Protein AF-A0A1Y9SF98-F1 (afdb_monomer_lite)

Sequence (72 aa):
FLEESELPLSRLVYDIYEKLKVAALVEPVTCASVKSSVLSVGQRMAYGVPNSEADVLEDHSESCFWCWETRE

Organism: NCBI:txid1177745

Secondary structure (DSSP, 8-state):
--TT--S-HHHHHHHHHHHHHHS--SS---HHHHHHHHHHHEEEEEEE---TTS-TTT---TTEEEEEEE--

Structure (mmCIF, N/CA/C/O backbone):
data_AF-A0A1Y9SF98-F1
#
_entry.id   AF-A0A1Y9SF98-F1
#
loop_
_atom_site.group_PDB
_atom_site.id
_atom_site.type_symbol
_atom_site.label_atom_id
_atom_site.label_alt_id
_atom_site.label_comp_id
_atom_site.label_asym_id
_atom_site.label_entity_id
_atom_site.label_seq_id
_atom_site.pdbx_PDB_ins_code
_atom_site.Cartn_x
_atom_site.Cartn_y
_atom_site.Cartn_z
_atom_site.occupancy
_atom_site.B_iso_or_equiv
_atom_site.auth_seq_id
_atom_site.auth_comp_id
_atom_site.auth_asym_id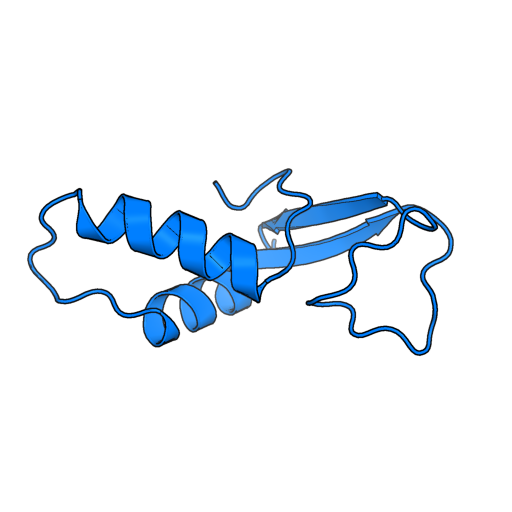
_atom_site.auth_atom_id
_atom_site.pdbx_PDB_model_num
ATOM 1 N N . PHE A 1 1 ? 3.069 5.458 8.183 1.00 74.50 1 PHE A N 1
ATOM 2 C CA . PHE A 1 1 ? 2.803 4.007 8.018 1.00 74.50 1 PHE A CA 1
ATOM 3 C C . PHE A 1 1 ? 2.345 3.711 6.605 1.00 74.50 1 PHE A C 1
ATOM 5 O O . PHE A 1 1 ? 2.873 2.776 6.029 1.00 74.50 1 PHE A O 1
ATOM 12 N N . LEU A 1 2 ? 1.374 4.483 6.096 1.00 90.94 2 LEU A N 1
ATOM 13 C CA . LEU A 1 2 ? 0.933 4.448 4.704 1.00 90.94 2 LEU A CA 1
ATOM 14 C C . LEU A 1 2 ? 1.903 5.214 3.793 1.00 90.94 2 LEU A C 1
ATOM 16 O O . LEU A 1 2 ? 2.518 4.593 2.943 1.00 90.94 2 LEU A O 1
ATOM 20 N N . GLU A 1 3 ? 2.052 6.527 4.008 1.00 92.88 3 GLU A N 1
ATOM 21 C CA . GLU A 1 3 ? 2.882 7.389 3.153 1.00 92.88 3 GLU A CA 1
ATOM 22 C C . GLU A 1 3 ? 4.315 6.879 3.021 1.00 92.88 3 GLU A C 1
ATOM 24 O O . GLU A 1 3 ? 4.888 6.384 3.998 1.00 92.88 3 GLU A O 1
ATOM 29 N N . GLU A 1 4 ? 4.851 6.992 1.805 1.00 92.00 4 GLU A N 1
ATOM 30 C CA . GLU A 1 4 ? 6.202 6.574 1.413 1.00 92.00 4 GLU A CA 1
ATOM 31 C C . GLU A 1 4 ? 6.447 5.059 1.505 1.00 92.00 4 GLU A C 1
ATOM 33 O O . GLU A 1 4 ? 7.563 4.588 1.293 1.00 92.00 4 GLU A O 1
ATOM 38 N N . SER A 1 5 ? 5.417 4.256 1.800 1.00 95.06 5 SER A N 1
ATOM 39 C CA . SER A 1 5 ? 5.555 2.802 1.801 1.00 95.06 5 SER A CA 1
ATOM 40 C C . SER A 1 5 ? 5.613 2.264 0.373 1.00 95.06 5 SER A C 1
ATOM 42 O O . SER A 1 5 ? 4.725 2.527 -0.432 1.00 95.06 5 SER A O 1
ATOM 44 N N . GLU A 1 6 ? 6.612 1.437 0.079 1.00 95.06 6 GLU A N 1
ATOM 45 C CA . GLU A 1 6 ? 6.712 0.702 -1.192 1.00 95.06 6 GLU A CA 1
ATOM 46 C C . GLU A 1 6 ? 5.904 -0.606 -1.205 1.00 95.06 6 GLU A C 1
ATOM 48 O O . GLU A 1 6 ? 5.651 -1.202 -2.257 1.00 95.06 6 GLU A O 1
ATOM 53 N N . LEU A 1 7 ? 5.443 -1.041 -0.028 1.00 96.50 7 LEU A N 1
ATOM 54 C CA . LEU A 1 7 ? 4.887 -2.371 0.178 1.00 96.50 7 LEU A CA 1
ATOM 55 C C . LEU A 1 7 ? 3.623 -2.623 -0.669 1.00 96.50 7 LEU A C 1
ATOM 57 O O . LEU A 1 7 ? 2.786 -1.727 -0.837 1.00 96.50 7 LEU A O 1
ATOM 61 N N . PRO A 1 8 ? 3.420 -3.871 -1.130 1.00 96.50 8 PRO A N 1
ATOM 62 C CA . PRO A 1 8 ? 2.142 -4.331 -1.669 1.00 96.50 8 PRO A CA 1
ATOM 63 C C . PRO A 1 8 ? 1.004 -4.103 -0.678 1.00 96.50 8 PRO A C 1
ATOM 65 O O . PRO A 1 8 ? 1.216 -4.172 0.537 1.00 96.50 8 PRO A O 1
ATOM 68 N N . LEU A 1 9 ? -0.216 -3.902 -1.175 1.00 97.44 9 LEU A N 1
ATOM 69 C CA . LEU A 1 9 ? -1.400 -3.670 -0.350 1.00 97.44 9 LEU A CA 1
ATOM 70 C C . LEU A 1 9 ? -1.579 -4.766 0.703 1.00 97.44 9 LEU A C 1
ATOM 72 O O . LEU A 1 9 ? -1.786 -4.452 1.875 1.00 97.44 9 LEU A O 1
ATOM 76 N N . SER A 1 10 ? -1.485 -6.038 0.315 1.00 97.38 10 SER A N 1
ATOM 77 C CA . SER A 1 10 ? -1.600 -7.167 1.241 1.00 97.38 10 SER A CA 1
ATOM 78 C C . SER A 1 10 ? -0.612 -7.080 2.410 1.00 97.38 10 SER A C 1
ATOM 80 O O . SER A 1 10 ? -1.003 -7.235 3.572 1.00 97.38 10 SER A O 1
ATOM 82 N N . ARG A 1 11 ? 0.655 -6.767 2.119 1.00 97.12 11 ARG A N 1
ATOM 83 C CA . ARG A 1 11 ? 1.716 -6.650 3.122 1.00 97.12 11 ARG A CA 1
ATOM 84 C C . ARG A 1 11 ? 1.559 -5.400 3.980 1.00 97.12 11 ARG A C 1
ATOM 86 O O . ARG A 1 11 ? 1.675 -5.490 5.198 1.00 97.12 11 ARG A O 1
ATOM 93 N N . LEU A 1 12 ? 1.235 -4.266 3.370 1.00 97.19 12 LEU A N 1
ATOM 94 C CA . LEU A 1 12 ? 0.978 -3.016 4.075 1.00 97.19 12 LEU A CA 1
ATOM 95 C C . LEU A 1 12 ? -0.198 -3.153 5.054 1.00 97.19 12 LEU A C 1
ATOM 97 O O . LEU A 1 12 ? -0.096 -2.748 6.211 1.00 97.19 12 LEU A O 1
ATOM 101 N N . VAL A 1 13 ? -1.308 -3.751 4.611 1.00 96.94 13 VAL A N 1
ATOM 102 C CA . VAL A 1 13 ? -2.491 -3.999 5.450 1.00 96.94 13 VAL A CA 1
ATOM 103 C C . VAL A 1 13 ? -2.136 -4.889 6.630 1.00 96.94 13 VAL A C 1
ATOM 105 O O . VAL A 1 13 ? -2.547 -4.595 7.751 1.00 96.94 13 VAL A O 1
ATOM 108 N N . TYR A 1 14 ? -1.369 -5.953 6.394 1.00 95.88 14 TYR A N 1
ATOM 109 C CA . TYR A 1 14 ? -0.919 -6.846 7.454 1.00 95.88 14 TYR A CA 1
ATOM 110 C C . TYR A 1 14 ? -0.038 -6.114 8.477 1.00 95.88 14 TYR A C 1
ATOM 112 O O . TYR A 1 14 ? -0.307 -6.176 9.676 1.00 95.88 14 TYR A O 1
ATOM 120 N N . ASP A 1 15 ? 0.956 -5.358 8.011 1.00 95.25 15 ASP A N 1
ATOM 121 C CA . ASP A 1 15 ? 1.883 -4.628 8.877 1.00 95.25 15 ASP A CA 1
ATOM 122 C C . ASP A 1 15 ? 1.164 -3.538 9.699 1.00 95.25 15 ASP A C 1
ATOM 124 O O . ASP A 1 15 ? 1.489 -3.326 10.870 1.00 95.25 15 ASP A O 1
ATOM 128 N N . ILE A 1 16 ? 0.166 -2.854 9.126 1.00 93.69 16 ILE A N 1
ATOM 129 C CA . ILE A 1 16 ? -0.675 -1.891 9.856 1.00 93.69 16 ILE A CA 1
ATOM 130 C C . ILE A 1 16 ? -1.571 -2.617 10.864 1.00 93.69 16 ILE A C 1
ATOM 132 O O . ILE A 1 16 ? -1.664 -2.189 12.014 1.00 93.69 16 ILE A O 1
ATOM 136 N N . TYR A 1 17 ? -2.214 -3.712 10.459 1.00 93.69 17 TYR A N 1
ATOM 137 C CA . TYR A 1 17 ? -3.078 -4.504 11.332 1.00 93.69 17 TYR A CA 1
ATOM 138 C C . TYR A 1 17 ? -2.326 -5.015 12.565 1.00 93.69 17 TYR A C 1
ATOM 140 O O . TYR A 1 17 ? -2.807 -4.828 13.680 1.00 93.69 17 TYR A O 1
ATOM 148 N N . GLU A 1 18 ? -1.131 -5.583 12.397 1.00 92.75 18 GLU A N 1
ATOM 149 C CA . GLU A 1 18 ? -0.332 -6.089 13.518 1.00 92.75 18 GLU A CA 1
ATOM 150 C C . GLU A 1 18 ? 0.050 -4.967 14.493 1.00 92.75 18 GLU A C 1
ATOM 152 O O . GLU A 1 18 ? -0.021 -5.147 15.709 1.00 92.75 18 GLU A O 1
ATOM 157 N N . LYS A 1 19 ? 0.361 -3.768 13.986 1.00 90.00 19 LYS A N 1
ATOM 158 C CA . LYS A 1 19 ? 0.632 -2.596 14.835 1.00 90.00 19 LYS A CA 1
ATOM 159 C C . LYS A 1 19 ? -0.609 -2.131 15.597 1.00 90.00 19 LYS A C 1
ATOM 161 O O . LYS A 1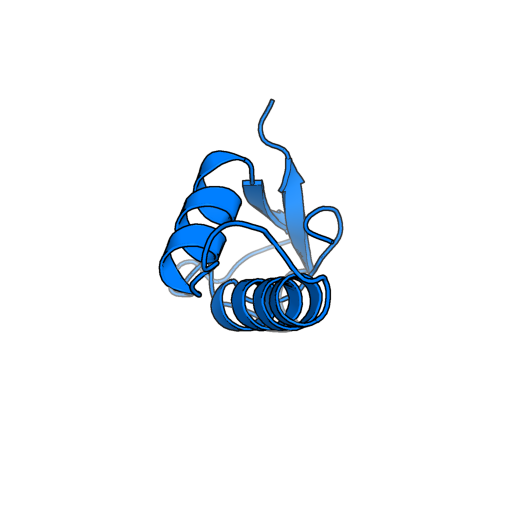 19 ? -0.510 -1.810 16.780 1.00 90.00 19 LYS A O 1
ATOM 166 N N . LEU A 1 20 ? -1.772 -2.113 14.944 1.00 87.38 20 LEU A N 1
ATOM 167 C CA . LEU A 1 20 ? -3.038 -1.704 15.561 1.00 87.38 20 LEU A CA 1
ATOM 168 C C . LEU A 1 20 ? -3.583 -2.742 16.542 1.00 87.38 20 LEU A C 1
ATOM 170 O O . LEU A 1 20 ? -4.215 -2.366 17.515 1.00 87.38 20 LEU A O 1
ATOM 174 N N . LYS A 1 21 ? -3.325 -4.033 16.329 1.00 83.44 21 LYS A N 1
ATOM 175 C CA . LYS A 1 21 ? -3.728 -5.111 17.243 1.00 83.44 21 LYS A CA 1
ATOM 176 C C . LYS A 1 21 ? -2.979 -5.052 18.577 1.00 83.44 21 LYS A C 1
ATOM 178 O O . LYS A 1 21 ? -3.538 -5.410 19.609 1.00 83.44 21 LYS A O 1
ATOM 183 N N . VAL A 1 22 ? -1.714 -4.624 18.557 1.00 75.38 22 VAL A N 1
ATOM 184 C CA . VAL A 1 22 ? -0.883 -4.473 19.766 1.00 75.38 22 VAL A CA 1
ATOM 185 C C . VAL A 1 22 ? -1.292 -3.239 20.578 1.00 75.38 22 VAL A C 1
ATOM 187 O O . VAL A 1 22 ? -1.224 -3.255 21.807 1.00 75.38 22 VAL A O 1
ATOM 190 N N . ALA A 1 23 ? -1.754 -2.181 19.912 1.00 70.19 23 ALA A N 1
ATOM 191 C CA . ALA A 1 23 ? -2.355 -1.029 20.566 1.00 70.19 23 ALA A CA 1
ATOM 192 C C . ALA A 1 23 ? -3.788 -1.395 20.982 1.00 70.19 23 ALA A C 1
ATOM 194 O O . ALA A 1 23 ? -4.660 -1.474 20.134 1.00 70.19 23 ALA A O 1
ATOM 195 N N . ALA A 1 24 ? -4.048 -1.672 22.261 1.00 60.69 24 ALA A N 1
ATOM 196 C CA . ALA A 1 24 ? -5.366 -2.094 22.747 1.00 60.69 24 ALA A CA 1
ATOM 197 C C . ALA A 1 24 ? -6.487 -1.092 22.370 1.00 60.69 24 ALA A C 1
ATOM 199 O O . ALA A 1 24 ? -6.743 -0.128 23.091 1.00 60.69 24 ALA A O 1
ATOM 200 N N . LEU A 1 25 ? -7.135 -1.305 21.222 1.00 63.94 25 LEU A N 1
ATOM 201 C CA . LEU A 1 25 ? -8.236 -0.489 20.720 1.00 63.94 25 LEU A CA 1
ATOM 202 C C . LEU A 1 25 ? -9.564 -1.009 21.278 1.00 63.94 25 LEU A C 1
ATOM 204 O O . LEU A 1 25 ? -9.777 -2.211 21.424 1.00 63.94 25 LEU A O 1
ATOM 208 N N . VAL A 1 26 ? -10.455 -0.068 21.593 1.00 60.62 26 VAL A N 1
ATOM 209 C CA . VAL A 1 26 ? -11.783 -0.306 22.189 1.00 60.62 26 VAL A CA 1
ATOM 210 C C . VAL A 1 26 ? -12.716 -1.058 21.224 1.00 60.62 26 VAL A C 1
ATOM 212 O O . VAL A 1 26 ? -13.674 -1.692 21.659 1.00 60.62 26 VAL A O 1
ATOM 215 N N . GLU A 1 27 ? -12.399 -1.049 19.925 1.00 70.31 27 GLU A N 1
ATOM 216 C CA . GLU A 1 27 ? -13.110 -1.787 18.883 1.00 70.31 27 GLU A CA 1
ATOM 217 C C . GLU A 1 27 ? -12.183 -2.793 18.180 1.00 70.31 27 GLU A C 1
ATOM 219 O O . GLU A 1 27 ? -11.012 -2.487 17.927 1.00 70.31 27 GLU A O 1
ATOM 224 N N . PRO A 1 28 ? -12.687 -3.992 17.834 1.00 77.06 28 PRO A N 1
ATOM 225 C CA . PRO A 1 28 ? -11.904 -4.995 17.128 1.00 77.06 28 PRO A CA 1
ATOM 226 C C . PRO A 1 28 ? -11.575 -4.521 15.707 1.00 77.06 28 PRO A C 1
ATOM 228 O O . PRO A 1 28 ? -12.418 -4.513 14.811 1.00 77.06 28 PRO A O 1
ATOM 231 N N . VAL A 1 29 ? -10.312 -4.160 15.490 1.00 87.50 29 VAL A N 1
ATOM 232 C CA . VAL A 1 29 ? -9.764 -3.907 14.154 1.00 87.50 29 VAL A CA 1
ATOM 233 C C . VAL A 1 29 ? -9.598 -5.238 13.421 1.00 87.50 29 VAL A C 1
ATOM 235 O O . VAL A 1 29 ? -9.145 -6.222 14.000 1.00 87.50 29 VAL A O 1
ATOM 238 N N . THR A 1 30 ? -9.942 -5.280 12.133 1.00 92.44 30 THR A N 1
ATOM 239 C CA . THR A 1 30 ? -9.756 -6.455 11.267 1.00 92.44 30 THR A CA 1
ATOM 240 C C . THR A 1 30 ? -8.902 -6.088 10.058 1.00 92.44 30 THR A C 1
ATOM 242 O O . THR A 1 30 ? -8.860 -4.928 9.650 1.00 92.44 30 THR A O 1
ATOM 245 N N . CYS A 1 31 ? -8.270 -7.068 9.407 1.00 94.38 31 CYS A N 1
ATOM 246 C CA . CYS A 1 31 ? -7.571 -6.808 8.142 1.00 94.38 31 CYS A CA 1
ATOM 247 C C . CYS A 1 31 ? -8.498 -6.185 7.081 1.00 94.38 31 CYS A C 1
ATOM 249 O O . CYS A 1 31 ? -8.054 -5.366 6.284 1.00 94.38 31 CYS A O 1
ATOM 251 N N . ALA A 1 32 ? -9.790 -6.533 7.083 1.00 95.31 32 ALA A N 1
ATOM 252 C CA . ALA A 1 32 ? -10.768 -5.979 6.148 1.00 95.31 32 ALA A CA 1
ATOM 253 C C . ALA A 1 32 ? -11.054 -4.491 6.408 1.00 95.31 32 ALA A C 1
ATOM 255 O O . ALA A 1 32 ? -11.120 -3.706 5.457 1.00 95.31 32 ALA A O 1
ATOM 256 N N . SER A 1 33 ? -11.182 -4.086 7.677 1.00 94.19 33 SER A N 1
ATOM 257 C CA . SER A 1 33 ? -11.359 -2.673 8.026 1.00 94.19 33 SER A CA 1
ATOM 258 C C . SER A 1 33 ? -10.094 -1.869 7.727 1.00 94.19 33 SER A C 1
ATOM 260 O O . SER A 1 33 ? -10.191 -0.797 7.140 1.00 94.19 33 SER A O 1
ATOM 262 N N . VAL A 1 34 ? -8.904 -2.417 8.008 1.00 95.00 34 VAL A N 1
ATOM 263 C CA . VAL A 1 34 ? -7.621 -1.788 7.645 1.00 95.00 34 VAL A CA 1
ATOM 264 C C . VAL A 1 34 ? -7.490 -1.627 6.132 1.00 95.00 34 VAL A C 1
ATOM 266 O O . VAL A 1 34 ? -7.184 -0.533 5.668 1.00 95.00 34 VAL A O 1
ATOM 269 N N . LYS A 1 35 ? -7.779 -2.677 5.351 1.00 96.75 35 LYS A N 1
ATOM 270 C CA . LYS A 1 35 ? -7.764 -2.619 3.881 1.00 96.75 35 LYS A CA 1
ATOM 271 C C . LYS A 1 35 ? -8.706 -1.542 3.352 1.00 96.75 35 LYS A C 1
ATOM 273 O O . LYS A 1 35 ? -8.313 -0.773 2.480 1.00 96.75 35 LYS A O 1
ATOM 278 N N . SER A 1 36 ? -9.923 -1.473 3.890 1.00 95.94 36 SER A N 1
ATOM 279 C CA . SER A 1 36 ? -10.906 -0.460 3.494 1.00 95.94 36 SER A CA 1
ATOM 280 C C . SER A 1 36 ? -10.401 0.952 3.792 1.00 95.94 36 SER A C 1
ATOM 282 O O . SER A 1 36 ? -10.480 1.813 2.922 1.00 95.94 36 SER A O 1
ATOM 284 N N . SER A 1 37 ? -9.807 1.181 4.968 1.00 94.88 37 SER A N 1
ATOM 285 C CA . SER A 1 37 ? -9.211 2.473 5.319 1.00 94.88 37 SER A CA 1
ATOM 286 C C . SER A 1 37 ? -8.048 2.839 4.399 1.00 94.88 37 SER A C 1
ATOM 288 O O . SER A 1 37 ? -8.056 3.933 3.845 1.00 94.88 37 SER A O 1
ATOM 290 N N . VAL A 1 38 ? -7.095 1.926 4.169 1.00 96.00 38 VAL A N 1
ATOM 291 C CA . VAL A 1 38 ? -5.951 2.145 3.261 1.00 96.00 38 VAL A CA 1
ATOM 292 C C . VAL A 1 38 ? -6.426 2.541 1.864 1.00 96.00 38 VAL A C 1
ATOM 294 O O . VAL A 1 38 ? -5.954 3.531 1.320 1.00 96.00 38 VAL A O 1
ATOM 297 N N . LEU A 1 39 ? -7.410 1.828 1.308 1.00 96.19 39 LEU A N 1
ATOM 298 C CA . LEU A 1 39 ? -7.970 2.134 -0.014 1.00 96.19 39 LEU A CA 1
ATOM 299 C C . LEU A 1 39 ? -8.865 3.380 -0.037 1.00 96.19 39 LEU A C 1
ATOM 301 O O . LEU A 1 39 ? -9.152 3.903 -1.114 1.00 96.19 39 LEU A O 1
ATOM 305 N N . SER A 1 40 ? -9.351 3.834 1.119 1.00 95.81 40 SER A N 1
ATOM 306 C CA . SER A 1 40 ? -10.160 5.047 1.235 1.00 95.81 40 SER A CA 1
ATOM 307 C C . SER A 1 40 ? -9.285 6.294 1.275 1.00 95.81 40 SER A C 1
ATOM 309 O O . SER A 1 40 ? -9.593 7.253 0.573 1.00 95.81 40 SER A O 1
ATOM 311 N N . VAL A 1 41 ? -8.222 6.284 2.086 1.00 95.38 41 VAL A N 1
ATOM 312 C CA . VAL A 1 41 ? -7.367 7.461 2.324 1.00 95.38 41 VAL A CA 1
ATOM 313 C C . VAL A 1 41 ? -6.108 7.485 1.464 1.00 95.38 41 VAL A C 1
ATOM 315 O O . VAL A 1 41 ? -5.452 8.517 1.393 1.00 95.38 41 VAL A O 1
ATOM 318 N N . GLY A 1 42 ? -5.749 6.357 0.852 1.00 95.75 42 GLY A N 1
ATOM 319 C CA . GLY A 1 42 ? -4.493 6.180 0.145 1.00 95.75 42 GLY A CA 1
ATOM 320 C C . GLY A 1 42 ? -4.657 5.865 -1.332 1.00 95.75 42 GLY A C 1
ATOM 321 O O . GLY A 1 42 ? -5.677 5.336 -1.785 1.00 95.75 42 GLY A O 1
ATOM 322 N N . GLN A 1 43 ? -3.602 6.150 -2.078 1.00 95.69 43 GLN A N 1
ATOM 323 C CA . GLN A 1 43 ? -3.401 5.696 -3.445 1.00 95.69 43 GLN A CA 1
ATOM 324 C C . GLN A 1 43 ? -1.987 5.147 -3.602 1.00 95.69 43 GLN A C 1
ATOM 326 O O . GLN A 1 43 ? -1.077 5.548 -2.879 1.00 95.69 43 GLN A O 1
ATOM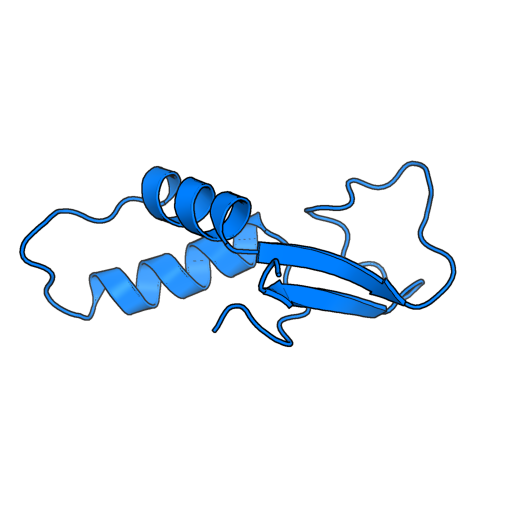 331 N N . ARG A 1 44 ? -1.812 4.220 -4.543 1.00 94.62 44 ARG A N 1
ATOM 332 C CA . ARG A 1 44 ? -0.507 3.648 -4.859 1.00 94.62 44 ARG A CA 1
ATOM 333 C C . ARG A 1 44 ? -0.035 4.200 -6.195 1.00 94.62 44 ARG A C 1
ATOM 335 O O . ARG A 1 44 ? -0.722 4.041 -7.203 1.00 94.62 44 ARG A O 1
ATOM 342 N N . MET A 1 45 ? 1.114 4.854 -6.176 1.00 93.25 45 MET A N 1
ATOM 343 C CA . MET A 1 45 ? 1.716 5.539 -7.309 1.00 93.25 45 MET A CA 1
ATOM 344 C C . MET A 1 45 ? 2.915 4.751 -7.820 1.00 93.25 45 MET A C 1
ATOM 346 O O . MET A 1 45 ? 3.699 4.215 -7.035 1.00 93.25 45 MET A O 1
ATOM 350 N N . ALA A 1 46 ? 3.044 4.692 -9.144 1.00 92.88 46 ALA A N 1
ATOM 351 C CA . ALA A 1 46 ? 4.203 4.128 -9.819 1.00 92.88 46 ALA A CA 1
ATOM 352 C C . ALA A 1 46 ? 5.063 5.259 -10.382 1.00 92.88 46 ALA A C 1
ATOM 354 O O . ALA A 1 46 ? 4.574 6.115 -11.122 1.00 92.88 46 ALA A O 1
ATOM 355 N N . TYR A 1 47 ? 6.357 5.210 -10.098 1.00 90.06 47 TYR A N 1
ATOM 356 C CA . TYR A 1 47 ? 7.365 6.088 -10.669 1.00 90.06 47 TYR A CA 1
ATOM 357 C C . TYR A 1 47 ? 8.254 5.264 -11.605 1.00 90.06 47 TYR A C 1
ATOM 359 O O . TYR A 1 47 ? 8.996 4.381 -11.169 1.00 90.06 47 TYR A O 1
ATOM 367 N N . GLY A 1 48 ? 8.152 5.527 -12.910 1.00 87.25 48 GLY A N 1
ATOM 368 C CA . GLY A 1 48 ? 8.831 4.763 -13.960 1.00 87.25 48 GLY A CA 1
ATOM 369 C C . GLY A 1 48 ? 7.851 4.208 -14.992 1.00 87.25 48 GLY A C 1
ATOM 370 O O . GLY A 1 48 ? 6.802 4.802 -15.235 1.00 87.25 48 GLY A O 1
ATOM 371 N N . VAL A 1 49 ? 8.203 3.081 -15.616 1.00 84.19 49 VAL A N 1
ATOM 372 C CA . VAL A 1 49 ? 7.345 2.396 -16.594 1.00 84.19 49 VAL A CA 1
ATOM 373 C C . VAL A 1 49 ? 6.753 1.152 -15.928 1.00 84.19 49 VAL A C 1
ATOM 375 O O . VAL A 1 49 ? 7.415 0.113 -15.916 1.00 84.19 49 VAL A O 1
ATOM 378 N N . PRO A 1 50 ? 5.548 1.238 -15.334 1.00 83.12 50 PRO A N 1
ATOM 379 C CA . PRO A 1 50 ? 4.912 0.075 -14.735 1.00 83.12 50 PRO A CA 1
ATOM 380 C C . PRO A 1 50 ? 4.527 -0.943 -15.811 1.00 83.12 50 PRO A C 1
ATOM 382 O O . PRO A 1 50 ? 4.152 -0.582 -16.931 1.00 83.12 50 PRO A O 1
ATOM 385 N N . ASN A 1 51 ? 4.582 -2.226 -15.456 1.00 86.00 51 ASN A N 1
ATOM 386 C CA . ASN A 1 51 ? 4.025 -3.277 -16.294 1.00 86.00 51 ASN A CA 1
ATOM 387 C C . ASN A 1 51 ? 2.497 -3.113 -16.353 1.00 86.00 51 ASN A C 1
ATOM 389 O O . ASN A 1 51 ? 1.817 -3.235 -15.337 1.00 86.00 51 ASN A O 1
ATOM 393 N N . SER A 1 52 ? 1.952 -2.872 -17.547 1.00 86.75 52 SER A N 1
ATOM 394 C CA . SER A 1 52 ? 0.513 -2.665 -17.758 1.00 86.75 52 SER A CA 1
ATOM 395 C C . SER A 1 52 ? -0.355 -3.873 -17.399 1.00 86.75 52 SER A C 1
ATOM 397 O O . SER A 1 52 ? -1.562 -3.725 -17.233 1.00 86.75 52 SER A O 1
ATOM 399 N N . GLU A 1 53 ? 0.238 -5.065 -17.322 1.00 89.38 53 GLU A N 1
ATOM 400 C CA . GLU A 1 53 ? -0.451 -6.308 -16.963 1.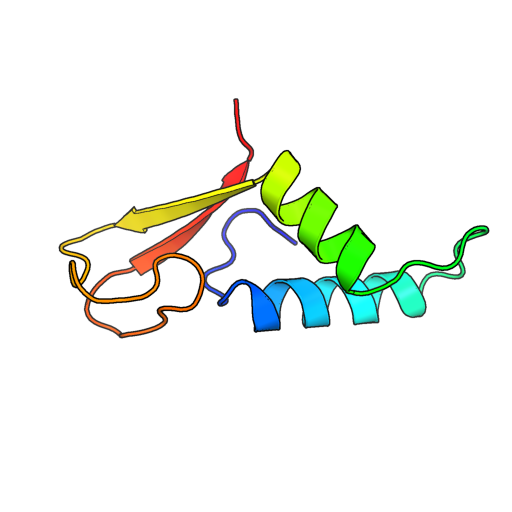00 89.38 53 GLU A CA 1
ATOM 401 C C . GLU A 1 53 ? -0.333 -6.647 -15.470 1.00 89.38 53 GLU A C 1
ATOM 403 O O . GLU A 1 53 ? -0.949 -7.609 -15.009 1.00 89.38 53 GLU A O 1
ATOM 408 N N . ALA A 1 54 ? 0.463 -5.892 -14.707 1.00 89.56 54 ALA A N 1
ATOM 409 C CA . ALA A 1 54 ? 0.654 -6.147 -13.288 1.00 89.56 54 ALA A CA 1
ATOM 410 C C . ALA A 1 54 ? -0.509 -5.596 -12.450 1.00 89.56 54 ALA A C 1
ATOM 412 O O . ALA A 1 54 ? -1.117 -4.573 -12.772 1.00 89.56 54 ALA A O 1
ATOM 413 N N . ASP A 1 55 ? -0.800 -6.268 -11.334 1.00 93.38 55 ASP A N 1
ATOM 414 C CA . ASP A 1 55 ? -1.727 -5.741 -10.338 1.00 93.38 55 ASP A CA 1
ATOM 415 C C . ASP A 1 55 ? -1.082 -4.538 -9.646 1.00 93.38 55 ASP A C 1
ATOM 417 O O . ASP A 1 55 ? -0.190 -4.693 -8.818 1.00 93.38 55 ASP A O 1
ATOM 421 N N . VAL A 1 56 ? -1.555 -3.336 -9.971 1.00 92.88 56 VAL A N 1
ATOM 422 C CA . VAL A 1 56 ? 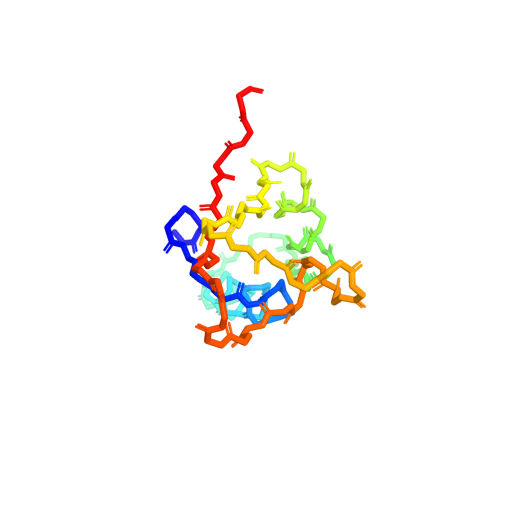-1.056 -2.067 -9.422 1.00 92.88 56 VAL A CA 1
ATOM 423 C C . VAL A 1 56 ? -0.986 -2.080 -7.892 1.00 92.88 56 VAL A C 1
ATOM 425 O O . VAL A 1 56 ? -0.082 -1.478 -7.318 1.00 92.88 56 VAL A O 1
ATOM 428 N N . LEU A 1 57 ? -1.903 -2.764 -7.202 1.00 95.56 57 LEU A N 1
ATOM 429 C CA . LEU A 1 57 ? -1.948 -2.788 -5.738 1.00 95.56 57 LEU A CA 1
ATOM 430 C C . LEU A 1 57 ? -0.973 -3.790 -5.120 1.00 95.56 57 LEU A C 1
ATOM 432 O O . LEU A 1 57 ? -0.620 -3.632 -3.952 1.00 95.56 57 LEU A O 1
ATOM 436 N N . GLU A 1 58 ? -0.532 -4.792 -5.876 1.00 95.50 58 GLU A N 1
ATOM 437 C CA . GLU A 1 58 ? 0.288 -5.893 -5.362 1.00 95.50 58 GLU A CA 1
ATOM 438 C C . GLU A 1 58 ? 1.676 -5.988 -6.015 1.00 95.50 58 GLU A C 1
ATOM 440 O O . GLU A 1 58 ? 2.556 -6.651 -5.470 1.00 95.50 58 GLU A O 1
ATOM 445 N N . ASP A 1 59 ? 1.909 -5.310 -7.143 1.00 93.19 59 ASP A N 1
ATOM 446 C CA . ASP A 1 59 ? 3.189 -5.348 -7.846 1.00 93.19 59 ASP A CA 1
ATOM 447 C C . ASP A 1 59 ? 4.319 -4.819 -6.961 1.00 93.19 59 ASP A C 1
ATOM 449 O O . ASP A 1 59 ? 4.183 -3.803 -6.285 1.00 93.19 59 ASP A O 1
ATOM 453 N N . HIS A 1 60 ? 5.439 -5.522 -6.958 1.00 89.75 60 HIS A N 1
ATOM 454 C CA . HIS A 1 60 ? 6.648 -5.155 -6.222 1.00 89.75 60 HIS A CA 1
ATOM 455 C C . HIS A 1 60 ? 7.896 -5.505 -7.037 1.00 89.75 60 HIS A C 1
ATOM 457 O O . HIS A 1 60 ? 8.950 -5.845 -6.496 1.00 89.75 60 HIS A O 1
ATOM 463 N N . SER A 1 61 ? 7.738 -5.518 -8.360 1.00 86.25 61 SER A N 1
ATOM 464 C CA . SER A 1 61 ? 8.825 -5.716 -9.302 1.00 86.25 61 SER A CA 1
ATOM 465 C C . SER A 1 61 ? 9.795 -4.532 -9.280 1.00 86.25 61 SER A C 1
ATOM 467 O O . SER A 1 61 ? 9.401 -3.383 -9.098 1.00 86.25 61 SER A O 1
ATOM 469 N N . GLU A 1 62 ? 11.079 -4.798 -9.524 1.00 83.12 62 GLU A N 1
ATOM 470 C CA . GLU A 1 62 ? 12.122 -3.760 -9.567 1.00 83.12 62 GLU A CA 1
ATOM 471 C C . GLU A 1 62 ? 12.029 -2.851 -10.815 1.00 83.12 62 GLU A C 1
ATOM 473 O O . GLU A 1 62 ? 12.831 -1.933 -10.975 1.00 83.12 62 GLU A O 1
ATOM 478 N N . SER A 1 63 ? 11.066 -3.084 -11.722 1.00 82.31 63 SER A N 1
ATOM 479 C CA . SER A 1 63 ? 10.902 -2.302 -12.959 1.00 82.31 63 SER A CA 1
ATOM 480 C C . SER A 1 63 ? 10.346 -0.892 -12.752 1.00 82.31 63 SER A C 1
ATOM 482 O O . SER A 1 63 ? 10.525 -0.034 -13.618 1.00 82.31 63 SER A O 1
ATOM 484 N N . CYS A 1 64 ? 9.687 -0.630 -11.625 1.00 86.62 64 CYS A N 1
ATOM 485 C CA . CYS A 1 64 ? 9.222 0.702 -11.261 1.00 86.62 64 CYS A CA 1
ATOM 486 C C . CYS A 1 64 ? 9.209 0.872 -9.744 1.00 86.62 64 CYS A C 1
ATOM 488 O O . CYS A 1 64 ? 9.005 -0.080 -8.995 1.00 86.62 64 CYS A O 1
ATOM 490 N N . PHE A 1 65 ? 9.421 2.106 -9.295 1.00 91.50 65 PHE A N 1
ATOM 491 C CA . PHE A 1 65 ? 9.351 2.430 -7.880 1.00 91.50 65 PHE A CA 1
ATOM 492 C C . PHE A 1 65 ? 7.891 2.644 -7.476 1.00 91.50 65 PHE A C 1
ATOM 494 O O . PHE A 1 65 ? 7.182 3.436 -8.098 1.00 91.50 65 PHE A O 1
ATOM 501 N N . TRP A 1 66 ? 7.447 1.933 -6.444 1.00 94.31 66 TRP A N 1
ATOM 502 C CA . TRP A 1 66 ? 6.087 2.008 -5.921 1.00 94.31 66 TRP A CA 1
ATOM 503 C C . TRP A 1 66 ? 6.060 2.828 -4.638 1.00 94.31 66 TRP A C 1
ATOM 505 O O . TRP A 1 66 ? 6.929 2.673 -3.786 1.00 94.31 66 TRP A O 1
ATOM 515 N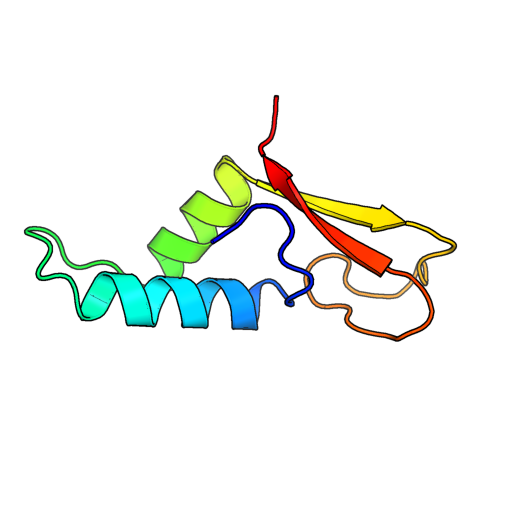 N . CYS A 1 67 ? 5.047 3.675 -4.483 1.00 95.31 67 CYS A N 1
ATOM 516 C CA . CYS A 1 67 ? 4.876 4.501 -3.294 1.00 95.31 67 CYS A CA 1
ATOM 517 C C . CYS A 1 67 ? 3.395 4.630 -2.939 1.00 95.31 67 CYS A C 1
ATOM 519 O O . CYS A 1 67 ? 2.559 4.880 -3.806 1.00 95.31 67 CYS A O 1
ATOM 521 N N . TRP A 1 68 ? 3.060 4.470 -1.666 1.00 96.56 68 TRP A N 1
ATOM 522 C CA . TRP A 1 68 ? 1.760 4.847 -1.134 1.00 96.56 68 TRP A CA 1
ATOM 523 C C . TRP A 1 68 ? 1.749 6.321 -0.742 1.00 96.56 68 TRP A C 1
ATOM 525 O O . TRP A 1 68 ? 2.650 6.804 -0.062 1.00 96.56 68 TRP A O 1
ATOM 535 N N . GLU A 1 69 ? 0.687 7.016 -1.124 1.00 95.81 69 GLU A N 1
ATOM 536 C CA . GLU A 1 69 ? 0.475 8.438 -0.860 1.00 95.81 69 GLU A CA 1
ATOM 537 C C . GLU A 1 69 ? -0.933 8.655 -0.314 1.00 95.81 69 GLU A C 1
ATOM 539 O O . GLU A 1 69 ? -1.838 7.849 -0.559 1.00 95.81 69 GLU A O 1
ATOM 544 N N . THR A 1 70 ? -1.129 9.734 0.439 1.00 94.81 70 THR A N 1
ATOM 545 C CA . THR A 1 70 ? -2.467 10.172 0.834 1.00 94.81 70 THR A CA 1
ATOM 546 C C . THR A 1 70 ? -3.215 10.728 -0.376 1.00 94.81 70 THR A C 1
ATOM 548 O O . THR A 1 70 ? -2.634 11.325 -1.279 1.00 94.81 70 THR A O 1
ATOM 551 N N . ARG A 1 71 ? -4.524 10.484 -0.431 1.00 91.50 71 ARG A N 1
ATOM 552 C CA . ARG A 1 71 ? -5.399 11.157 -1.393 1.00 91.50 71 ARG A CA 1
ATOM 553 C C . ARG A 1 71 ? -5.614 12.601 -0.947 1.00 91.50 71 ARG A C 1
ATOM 555 O O . ARG A 1 71 ? -5.885 12.818 0.235 1.00 91.50 71 ARG A O 1
ATOM 562 N N . GLU A 1 72 ? -5.523 13.537 -1.892 1.00 75.75 72 GLU A N 1
ATOM 563 C CA . GLU A 1 72 ? -5.958 14.933 -1.704 1.00 75.75 72 GLU A CA 1
ATOM 564 C C . GLU A 1 72 ? -7.487 15.064 -1.637 1.00 75.75 72 GLU A C 1
ATOM 566 O O . GLU A 1 72 ? -8.191 14.284 -2.328 1.00 75.75 72 GLU A O 1
#

pLDDT: mean 89.75, std 8.74, range [60.62, 97.44]

Radius of gyration: 13.15 Å; chains: 1; bounding box: 25×22×40 Å

Foldseek 3Di:
DQFFDQAALLVVLVVVQVVVVVVDDPDDDDSVNSSVVLVVFKDKDWAADDDPPDDSRHDNDPRTGITIDTDD